Protein AF-A0A916A6Y0-F1 (afdb_monomer_lite)

Foldseek 3Di:
DDDDDDDDDDDDDDDDDDPDPDPPPPLPQQDFDADPAWDKDKFQKAFDPPDDPDDDPVVVVVVRVQSRQKMKIWTHHSVNLVVLSVLLSVCSVVVHFKDWFAWDPIDMDMDGPPPPDDFAWDTKGWMAGNQQKIWIFTDGPPDDRRMTTPDIDGNVVRSPPPDDDDDPPDDDD

Sequence (173 aa):
MRIPDPTTLGASSPPPEATTPAGTAAADVHMPFTLVQPVTVTAGLCLNNTSAPCPPPQDEQGLLAMTQRWTVCLQLDQTVINRLFCLWNALHTLAADEIADWALAVRCAITSADDVPVPSLLCVSATVYANGDVSFAVTLEGVDPALWLVEGIDLNEFECVTGLAPISAGVPA

pLDDT: mean 71.49, std 17.77, range [33.41, 91.75]

Radius of gyration: 27.95 Å; chains: 1; bounding box: 65×61×98 Å

Structure (mmCIF, N/CA/C/O backbone):
data_AF-A0A916A6Y0-F1
#
_entry.id   AF-A0A916A6Y0-F1
#
loop_
_atom_site.group_PDB
_atom_site.id
_atom_site.type_symbol
_atom_site.label_atom_id
_atom_site.label_alt_id
_atom_site.label_comp_id
_atom_site.label_asym_id
_atom_site.label_entity_id
_atom_site.label_seq_id
_atom_site.pdbx_PDB_ins_code
_atom_site.Cartn_x
_atom_site.Cartn_y
_atom_site.Cartn_z
_atom_site.occupancy
_atom_site.B_iso_or_equiv
_atom_site.auth_seq_id
_atom_site.auth_comp_id
_atom_site.auth_asym_id
_atom_site.auth_atom_id
_atom_site.pdbx_PDB_model_num
ATOM 1 N N . MET A 1 1 ? 28.769 -36.971 -78.918 1.00 45.34 1 MET A N 1
ATOM 2 C CA . MET A 1 1 ? 28.630 -36.107 -77.726 1.00 45.34 1 MET A CA 1
ATOM 3 C C . MET A 1 1 ? 29.972 -35.441 -77.485 1.00 45.34 1 MET A C 1
ATOM 5 O O . MET A 1 1 ? 30.955 -36.157 -77.362 1.00 45.34 1 MET A O 1
ATOM 9 N N . ARG A 1 2 ? 30.037 -34.106 -77.555 1.00 48.09 2 ARG A N 1
ATOM 10 C CA . ARG A 1 2 ? 31.266 -33.326 -77.337 1.00 48.09 2 ARG A CA 1
ATOM 11 C C . ARG A 1 2 ? 31.306 -32.866 -75.882 1.00 48.09 2 ARG A C 1
ATOM 13 O O . ARG A 1 2 ? 30.321 -32.309 -75.411 1.00 48.09 2 ARG A O 1
ATOM 20 N N . ILE A 1 3 ? 32.434 -33.092 -75.222 1.00 50.09 3 ILE A N 1
ATOM 21 C CA . ILE A 1 3 ? 32.803 -32.479 -73.943 1.00 50.09 3 ILE A CA 1
ATOM 22 C C . ILE A 1 3 ? 33.560 -31.182 -74.264 1.00 50.09 3 ILE A C 1
ATOM 24 O O . ILE A 1 3 ? 34.427 -31.211 -75.142 1.00 50.09 3 ILE A O 1
ATOM 28 N N . PRO A 1 4 ? 33.253 -30.068 -73.583 1.00 52.44 4 PRO A N 1
ATOM 29 C CA . PRO A 1 4 ? 34.238 -29.025 -73.321 1.00 52.44 4 PRO A CA 1
ATOM 30 C C . PRO A 1 4 ? 34.560 -28.889 -71.823 1.00 52.44 4 PRO A C 1
ATOM 32 O O . PRO A 1 4 ? 33.686 -28.987 -70.964 1.00 52.44 4 PRO A O 1
ATOM 35 N N . ASP A 1 5 ? 35.853 -28.670 -71.598 1.00 47.88 5 ASP A N 1
ATOM 36 C CA . ASP A 1 5 ? 36.632 -28.486 -70.365 1.00 47.88 5 ASP A CA 1
ATOM 37 C C . ASP A 1 5 ? 36.410 -27.092 -69.703 1.00 47.88 5 ASP A C 1
ATOM 39 O O . ASP A 1 5 ? 35.554 -26.337 -70.174 1.00 47.88 5 ASP A O 1
ATOM 43 N N . PRO A 1 6 ? 37.101 -26.716 -68.600 1.00 52.69 6 PRO A N 1
ATOM 44 C CA . PRO A 1 6 ? 36.509 -26.015 -67.472 1.00 52.69 6 PRO A CA 1
ATO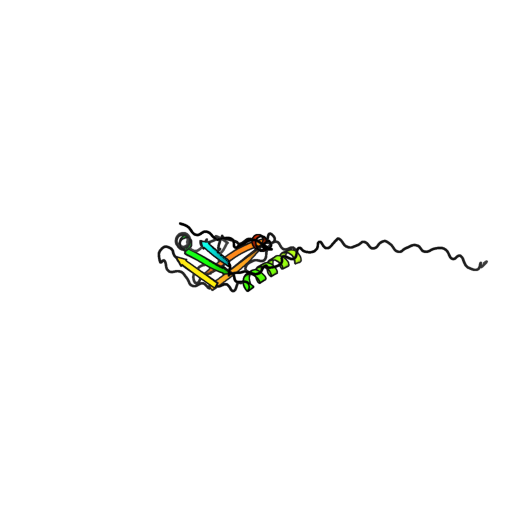M 45 C C . PRO A 1 6 ? 37.025 -24.566 -67.364 1.00 52.69 6 PRO A C 1
ATOM 47 O O . PRO A 1 6 ? 37.881 -24.111 -68.120 1.00 52.69 6 PRO A O 1
ATOM 50 N N . THR A 1 7 ? 36.610 -23.893 -66.292 1.00 47.72 7 THR A N 1
ATOM 51 C CA . THR A 1 7 ? 37.205 -22.660 -65.741 1.00 47.72 7 THR A CA 1
ATOM 52 C C . THR A 1 7 ? 36.680 -21.343 -66.316 1.00 47.72 7 THR A C 1
ATOM 54 O O . THR A 1 7 ? 37.236 -20.760 -67.239 1.00 47.72 7 THR A O 1
ATOM 57 N N . THR A 1 8 ? 35.698 -20.781 -65.614 1.00 51.59 8 THR A N 1
ATOM 58 C CA . THR A 1 8 ? 35.608 -19.330 -65.407 1.00 51.59 8 THR A CA 1
ATOM 59 C C . THR A 1 8 ? 35.292 -19.083 -63.938 1.00 51.59 8 THR A C 1
ATOM 61 O O . THR A 1 8 ? 34.167 -19.277 -63.486 1.00 51.59 8 THR A O 1
ATOM 64 N N . LEU A 1 9 ? 36.332 -18.701 -63.191 1.00 50.94 9 LEU A N 1
ATOM 65 C CA . LEU A 1 9 ? 36.224 -17.978 -61.928 1.00 50.94 9 LEU A CA 1
ATOM 66 C C . LEU A 1 9 ? 35.510 -16.646 -62.190 1.00 50.94 9 LEU A C 1
ATOM 68 O O . LEU A 1 9 ? 35.906 -15.907 -63.090 1.00 50.94 9 LEU A O 1
ATOM 72 N N . GLY A 1 10 ? 34.497 -16.327 -61.389 1.00 43.94 10 GLY A N 1
ATOM 73 C CA . GLY A 1 10 ? 33.776 -15.064 -61.497 1.00 43.94 10 GLY A CA 1
ATOM 74 C C . GLY A 1 10 ? 32.917 -14.769 -60.273 1.00 43.94 10 GLY A C 1
ATOM 75 O O . GLY A 1 10 ? 31.779 -15.205 -60.208 1.00 43.94 10 GLY A O 1
ATOM 76 N N . ALA A 1 11 ? 33.502 -13.996 -59.359 1.00 47.00 11 ALA A N 1
ATOM 77 C CA . ALA A 1 11 ? 32.872 -13.003 -58.487 1.00 47.00 11 ALA A CA 1
ATOM 78 C C . ALA A 1 11 ? 31.784 -13.430 -57.475 1.00 47.00 11 ALA A C 1
ATOM 80 O O . ALA A 1 11 ? 30.644 -13.751 -57.798 1.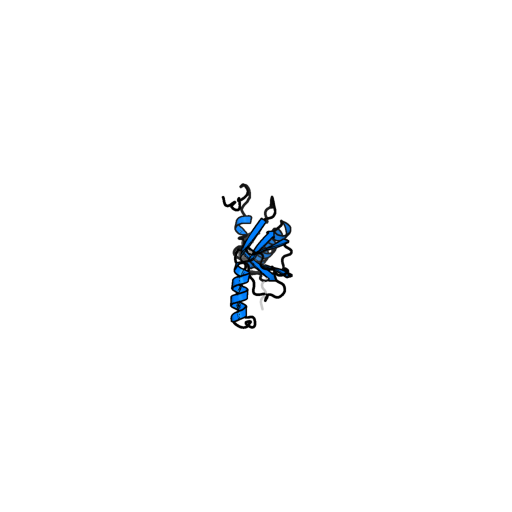00 47.00 11 ALA A O 1
ATOM 81 N N . SER A 1 12 ? 32.171 -13.268 -56.207 1.00 47.88 12 SER A N 1
ATOM 82 C CA . SER A 1 12 ? 31.348 -13.147 -55.008 1.00 47.88 12 SER A CA 1
ATOM 83 C C . SER A 1 12 ? 30.059 -12.351 -55.215 1.00 47.88 12 SER A C 1
ATOM 85 O O . SER A 1 12 ? 30.098 -11.181 -55.589 1.00 47.88 12 SER A O 1
ATOM 87 N N . SER A 1 13 ? 28.931 -12.953 -54.848 1.00 50.38 13 SER A N 1
ATOM 88 C CA . SER A 1 13 ? 27.754 -12.206 -54.402 1.00 50.38 13 SER A CA 1
ATOM 89 C C . SER A 1 13 ? 27.769 -12.179 -52.868 1.00 50.38 13 SER A C 1
ATOM 91 O O . SER A 1 13 ? 27.984 -13.235 -52.266 1.00 50.38 13 SER A O 1
ATOM 93 N N . PRO A 1 14 ? 27.619 -11.010 -52.219 1.00 57.00 14 PRO A N 1
ATOM 94 C CA . PRO A 1 14 ? 27.548 -10.937 -50.765 1.00 57.00 14 PRO A CA 1
ATOM 95 C C . PRO A 1 14 ? 26.274 -11.633 -50.251 1.00 57.00 14 PRO A C 1
ATOM 97 O O . PRO A 1 14 ? 25.266 -11.668 -50.964 1.00 57.00 14 PRO A O 1
ATOM 100 N N . PRO A 1 15 ? 26.302 -12.208 -49.035 1.00 62.69 15 PRO A N 1
ATOM 101 C CA . PRO A 1 15 ? 25.108 -12.765 -48.411 1.00 62.69 15 PRO A CA 1
ATOM 102 C C . PRO A 1 15 ? 24.078 -11.653 -48.136 1.00 62.69 15 PRO A C 1
ATOM 104 O O . PRO A 1 15 ? 24.467 -10.493 -47.976 1.00 62.69 15 PRO A O 1
ATOM 107 N N . PRO A 1 16 ? 22.775 -11.987 -48.086 1.00 54.47 16 PRO A N 1
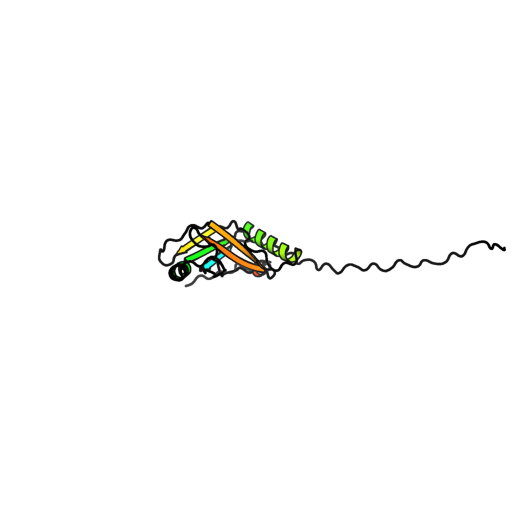ATOM 108 C CA . PRO A 1 16 ? 21.720 -11.015 -47.825 1.00 54.47 16 PRO A CA 1
ATOM 109 C C . PRO A 1 16 ? 21.937 -10.323 -46.476 1.00 54.47 16 PRO A C 1
ATOM 111 O O . PRO A 1 16 ? 22.285 -10.973 -45.487 1.00 54.47 16 PRO A O 1
ATOM 114 N N . GLU A 1 17 ? 21.741 -9.001 -46.473 1.00 49.16 17 GLU A N 1
ATOM 115 C CA . GLU A 1 17 ? 21.777 -8.134 -45.297 1.00 49.16 17 GLU A CA 1
ATOM 116 C C . GLU A 1 17 ? 21.028 -8.772 -44.129 1.00 49.16 17 GLU A C 1
ATOM 118 O O . GLU A 1 17 ? 19.842 -9.102 -44.212 1.00 49.16 17 GLU A O 1
ATOM 123 N N . ALA A 1 18 ? 21.755 -8.936 -43.025 1.00 46.59 18 ALA A N 1
ATOM 124 C CA . ALA A 1 18 ? 21.182 -9.244 -41.737 1.00 46.59 18 ALA A CA 1
ATOM 125 C C . ALA A 1 18 ? 20.113 -8.191 -41.433 1.00 46.59 18 ALA A C 1
ATOM 127 O O . ALA A 1 18 ? 20.412 -7.012 -41.255 1.00 46.59 18 ALA A O 1
ATOM 128 N N . THR A 1 19 ? 18.857 -8.627 -41.387 1.00 49.91 19 THR A N 1
ATOM 129 C CA . THR A 1 19 ? 17.788 -7.866 -40.753 1.00 49.91 19 THR A CA 1
ATOM 130 C C . THR A 1 19 ? 18.174 -7.733 -39.285 1.00 49.91 19 THR A C 1
ATOM 132 O O . THR A 1 19 ? 18.030 -8.677 -38.509 1.00 49.91 19 THR A O 1
ATOM 135 N N . THR A 1 20 ? 18.757 -6.592 -38.925 1.00 50.41 20 THR A N 1
ATOM 136 C CA . THR A 1 20 ? 19.017 -6.229 -37.535 1.00 50.41 20 THR A CA 1
ATOM 137 C C . THR A 1 20 ? 17.684 -6.317 -36.791 1.00 50.41 20 THR A C 1
ATOM 139 O O . THR A 1 20 ? 16.715 -5.695 -37.239 1.00 50.41 20 THR A O 1
ATOM 142 N N . PRO A 1 21 ? 17.580 -7.107 -35.708 1.00 45.31 21 PRO A N 1
ATOM 143 C CA . PRO A 1 21 ? 16.364 -7.139 -34.918 1.00 45.31 21 PRO A CA 1
ATOM 144 C C . PRO A 1 21 ? 16.077 -5.728 -34.409 1.00 45.31 21 PRO A C 1
ATOM 146 O O . PRO A 1 21 ? 17.003 -4.969 -34.109 1.00 45.31 21 PRO A O 1
ATOM 149 N N . ALA A 1 22 ? 14.783 -5.399 -34.380 1.00 44.91 22 ALA A N 1
ATOM 150 C CA . ALA A 1 22 ? 14.229 -4.198 -33.780 1.00 44.91 22 ALA A CA 1
ATOM 151 C C . ALA A 1 22 ? 15.045 -3.813 -32.550 1.00 44.91 22 ALA A C 1
ATOM 153 O O . ALA A 1 22 ? 15.304 -4.668 -31.701 1.00 44.91 22 ALA A O 1
ATOM 154 N N . GLY A 1 23 ? 15.481 -2.552 -32.501 1.00 39.28 23 GLY A N 1
ATOM 155 C CA . GLY A 1 23 ? 16.167 -2.017 -31.342 1.00 39.28 23 GLY A CA 1
ATOM 156 C C . GLY A 1 23 ? 15.376 -2.412 -30.109 1.00 39.28 23 GLY A C 1
ATOM 157 O O . GLY A 1 23 ? 14.234 -1.988 -29.941 1.00 39.28 23 GLY A O 1
ATOM 158 N N . THR A 1 24 ? 15.970 -3.271 -29.287 1.00 42.22 24 THR A N 1
ATOM 159 C CA . THR A 1 24 ? 15.603 -3.390 -27.891 1.00 42.22 24 THR A CA 1
ATOM 160 C C . THR A 1 24 ? 15.779 -1.973 -27.377 1.00 42.22 24 THR A C 1
ATOM 162 O O . THR A 1 24 ? 16.911 -1.523 -27.185 1.00 42.22 24 THR A O 1
ATOM 165 N N . ALA A 1 25 ? 14.680 -1.219 -27.284 1.00 41.53 25 ALA A N 1
ATOM 166 C CA . ALA A 1 25 ? 14.652 -0.054 -26.427 1.00 41.53 25 ALA A CA 1
ATOM 167 C C . ALA A 1 25 ? 15.276 -0.555 -25.129 1.00 41.53 25 ALA A C 1
ATOM 169 O O . ALA A 1 25 ? 14.854 -1.601 -24.623 1.00 41.53 25 ALA A O 1
ATOM 170 N N . ALA A 1 26 ? 16.382 0.059 -24.704 1.00 41.91 26 ALA A N 1
ATOM 171 C CA . ALA A 1 26 ? 16.911 -0.232 -23.388 1.00 41.91 26 ALA A CA 1
ATOM 172 C C . ALA A 1 26 ? 15.701 -0.108 -22.467 1.00 41.91 26 ALA A C 1
ATOM 174 O O . ALA A 1 26 ? 15.073 0.948 -22.462 1.00 41.91 26 ALA A O 1
ATOM 175 N N . ALA A 1 27 ? 15.281 -1.217 -21.849 1.00 52.88 27 ALA A N 1
ATOM 176 C CA . ALA A 1 27 ? 14.224 -1.148 -20.862 1.00 52.88 27 ALA A CA 1
ATOM 177 C C . ALA A 1 27 ? 14.714 -0.090 -19.880 1.00 52.88 27 ALA A C 1
ATOM 179 O O . ALA A 1 27 ? 15.834 -0.233 -19.379 1.00 52.88 27 ALA A O 1
ATOM 180 N N . ASP A 1 28 ? 13.974 1.008 -19.736 1.00 58.56 28 ASP A N 1
ATOM 181 C CA . ASP A 1 28 ? 14.276 2.002 -18.721 1.00 58.56 28 ASP A CA 1
ATOM 182 C C . ASP A 1 28 ? 14.222 1.240 -17.397 1.00 58.56 28 ASP A C 1
ATOM 184 O O . ASP A 1 28 ? 13.166 0.825 -16.926 1.00 58.56 28 ASP A O 1
ATOM 188 N N . VAL A 1 29 ? 15.402 0.876 -16.890 1.00 69.44 29 VAL A N 1
ATOM 189 C CA . VAL A 1 29 ? 15.517 0.143 -15.638 1.00 69.44 29 VAL A CA 1
ATOM 190 C C . VAL A 1 29 ? 15.380 1.195 -14.560 1.00 69.44 29 VAL A C 1
ATOM 192 O O . VAL A 1 29 ? 16.340 1.912 -14.272 1.00 69.44 29 VAL A O 1
ATOM 195 N N . HIS A 1 30 ? 14.196 1.264 -13.966 1.00 75.00 30 HIS A N 1
ATOM 196 C CA . HIS A 1 30 ? 13.914 2.151 -12.853 1.00 75.00 30 HIS A CA 1
ATOM 197 C C . HIS A 1 30 ? 14.830 1.770 -11.687 1.00 75.00 30 HIS A C 1
ATOM 199 O O . HIS A 1 30 ? 14.737 0.669 -11.125 1.00 75.00 30 HIS A O 1
ATOM 205 N N . MET A 1 31 ? 15.775 2.650 -11.352 1.00 71.19 31 MET A N 1
ATOM 206 C CA . MET A 1 31 ? 16.750 2.385 -10.298 1.00 71.19 31 MET A CA 1
ATOM 207 C C . MET A 1 31 ? 16.224 2.889 -8.951 1.00 71.19 31 MET A C 1
ATOM 209 O O . MET A 1 31 ? 15.918 4.074 -8.828 1.00 71.19 31 MET A O 1
ATOM 213 N N . PRO A 1 32 ? 16.161 2.035 -7.911 1.00 65.81 32 PRO A N 1
ATOM 214 C CA . PRO A 1 32 ? 15.742 2.488 -6.596 1.00 65.81 32 PRO A CA 1
ATOM 215 C C . PRO A 1 32 ? 16.784 3.441 -5.999 1.00 65.81 32 PRO A C 1
ATOM 217 O O . PRO A 1 32 ? 17.981 3.145 -5.960 1.00 65.81 32 PRO A O 1
ATOM 220 N N . PHE A 1 33 ? 16.323 4.575 -5.480 1.00 73.62 33 PHE A N 1
ATOM 221 C CA . PHE A 1 33 ? 17.145 5.513 -4.722 1.00 73.62 33 PHE A CA 1
ATOM 222 C C . PHE A 1 33 ? 17.291 5.081 -3.252 1.00 73.62 33 PHE A C 1
ATOM 224 O O . PHE A 1 33 ? 16.543 4.245 -2.738 1.00 73.62 33 PHE A O 1
ATOM 231 N N . THR A 1 34 ? 18.275 5.651 -2.551 1.00 76.94 34 THR A N 1
ATOM 232 C CA . THR A 1 34 ? 18.472 5.388 -1.118 1.00 76.94 34 THR A CA 1
ATOM 233 C C . THR A 1 34 ? 17.651 6.359 -0.275 1.00 76.94 34 THR A C 1
ATOM 235 O O . THR A 1 34 ? 17.856 7.571 -0.322 1.00 76.94 34 THR A O 1
ATOM 238 N N . LEU A 1 35 ? 16.755 5.814 0.539 1.00 73.75 35 LEU A N 1
ATOM 239 C CA . LEU A 1 35 ? 15.998 6.528 1.548 1.00 73.75 35 LEU A CA 1
ATOM 240 C C . LEU A 1 35 ? 16.922 7.026 2.661 1.00 73.75 35 LEU A C 1
ATOM 242 O O . LEU A 1 35 ? 17.663 6.256 3.270 1.00 73.75 35 LEU A O 1
ATOM 246 N N . VAL A 1 36 ? 16.810 8.313 2.989 1.00 78.69 36 VAL A N 1
ATOM 247 C CA . VAL A 1 36 ? 17.433 8.890 4.195 1.00 78.69 36 VAL A CA 1
ATOM 248 C C . VAL A 1 36 ? 16.678 8.448 5.455 1.00 78.69 36 VAL A C 1
ATOM 250 O O . VAL A 1 36 ? 17.268 8.283 6.520 1.00 78.69 36 VAL A O 1
ATOM 253 N N . GLN A 1 37 ? 15.369 8.228 5.324 1.00 76.94 37 GLN A N 1
ATOM 254 C CA . GLN A 1 37 ? 14.472 7.762 6.377 1.00 76.94 37 GLN A CA 1
ATOM 255 C C . GLN A 1 37 ? 13.305 6.973 5.760 1.00 76.94 37 GLN A C 1
ATOM 257 O O . GLN A 1 37 ? 12.984 7.211 4.594 1.00 76.94 37 GLN A O 1
ATOM 262 N N . PRO A 1 38 ? 12.655 6.060 6.507 1.00 82.31 38 PRO A N 1
ATOM 263 C CA . PRO A 1 38 ? 11.472 5.356 6.018 1.00 82.31 38 PRO A CA 1
ATOM 264 C C . PRO A 1 38 ? 10.370 6.328 5.581 1.00 82.31 38 PRO A C 1
ATOM 266 O O . PRO A 1 38 ? 10.118 7.330 6.255 1.00 82.31 38 PRO A O 1
ATOM 269 N N . VAL A 1 39 ? 9.696 6.008 4.479 1.00 83.94 39 VAL A N 1
ATOM 270 C CA . VAL A 1 39 ? 8.556 6.782 3.974 1.00 83.94 39 VAL A CA 1
ATOM 271 C C . VAL A 1 39 ? 7.320 6.391 4.773 1.00 83.94 39 VAL A C 1
ATOM 273 O O . VAL A 1 39 ? 7.085 5.208 5.006 1.00 83.94 39 VAL A O 1
ATOM 276 N N . THR A 1 40 ? 6.543 7.375 5.220 1.00 85.38 40 THR A N 1
ATOM 277 C CA . THR A 1 40 ? 5.277 7.125 5.920 1.00 85.38 40 THR A CA 1
ATOM 278 C C . THR A 1 40 ? 4.127 7.534 5.016 1.00 85.38 40 THR A C 1
ATOM 280 O O . THR A 1 40 ? 4.037 8.698 4.642 1.00 85.38 40 THR A O 1
ATOM 283 N N . VAL A 1 41 ? 3.261 6.581 4.686 1.00 83.62 41 VAL A N 1
ATOM 284 C CA . VAL A 1 41 ? 2.023 6.791 3.928 1.00 83.62 41 VAL A CA 1
ATOM 285 C C . VAL A 1 41 ? 0.876 6.759 4.926 1.00 83.62 41 VAL A C 1
ATOM 287 O O . VAL A 1 41 ? 0.745 5.787 5.668 1.00 83.62 41 VAL A O 1
ATOM 290 N N . THR A 1 42 ? 0.087 7.829 4.995 1.00 84.75 42 THR A N 1
ATOM 291 C CA . THR A 1 42 ? -1.005 7.959 5.967 1.00 84.75 42 THR A CA 1
ATOM 292 C C . THR A 1 42 ? -2.298 8.212 5.228 1.00 84.75 42 THR A C 1
ATOM 294 O O . THR A 1 42 ? -2.457 9.306 4.714 1.00 84.75 42 THR A O 1
ATOM 297 N N . ALA A 1 43 ? -3.224 7.256 5.232 1.00 82.38 43 ALA A N 1
ATOM 298 C CA . ALA A 1 43 ? -4.484 7.408 4.513 1.00 82.38 43 ALA A CA 1
ATOM 299 C C . ALA A 1 43 ? -5.690 6.894 5.296 1.00 82.38 43 ALA A C 1
ATOM 301 O O . ALA A 1 43 ? -5.573 6.060 6.197 1.00 82.38 43 ALA A O 1
ATOM 302 N N . GLY A 1 44 ? -6.869 7.377 4.910 1.00 81.31 44 GLY A N 1
ATOM 303 C CA . GLY A 1 44 ? -8.142 6.850 5.396 1.00 81.31 44 GLY A CA 1
ATOM 304 C C . GLY A 1 44 ? -8.478 5.487 4.786 1.00 81.31 44 GLY A C 1
ATOM 305 O O . GLY A 1 44 ? -8.095 5.185 3.653 1.00 81.31 44 GLY A O 1
ATOM 306 N N . LEU A 1 45 ? -9.229 4.673 5.532 1.00 78.50 45 LEU A N 1
ATOM 307 C CA . LEU A 1 45 ? -9.726 3.387 5.046 1.00 78.50 45 LEU A CA 1
ATOM 308 C C . LEU A 1 45 ? -11.035 3.527 4.277 1.00 78.50 45 LEU A C 1
ATOM 310 O O . LEU A 1 45 ? -12.016 4.079 4.779 1.00 78.50 45 LEU A O 1
ATOM 314 N N . CYS A 1 46 ? -11.065 2.956 3.074 1.00 70.12 46 CYS A N 1
ATOM 315 C CA . CYS A 1 46 ? -12.256 2.900 2.241 1.00 70.12 46 CYS A CA 1
ATOM 316 C C . CYS A 1 46 ? -12.645 1.441 1.981 1.00 70.12 46 CYS A C 1
ATOM 318 O O . CYS A 1 46 ? -11.823 0.629 1.558 1.00 70.12 46 CYS A O 1
ATOM 320 N N . LEU A 1 47 ? -13.914 1.109 2.216 1.00 69.38 47 LEU A N 1
ATOM 321 C CA . LEU A 1 47 ? -14.487 -0.154 1.749 1.00 69.38 47 LEU A CA 1
ATOM 322 C C . LEU A 1 47 ? -14.764 -0.025 0.256 1.00 69.38 47 LEU A C 1
ATOM 324 O O . LEU A 1 47 ? -15.485 0.887 -0.157 1.00 69.38 47 LEU A O 1
ATOM 328 N N . ASN A 1 48 ? -14.204 -0.926 -0.544 1.00 61.84 48 ASN A N 1
ATOM 329 C CA . ASN A 1 48 ? -14.564 -1.053 -1.944 1.00 61.84 48 ASN A CA 1
ATOM 330 C C . ASN A 1 48 ? -15.651 -2.128 -2.092 1.00 61.84 48 ASN A C 1
ATOM 332 O O . ASN A 1 48 ? -15.564 -3.197 -1.500 1.00 61.84 48 ASN A O 1
ATOM 336 N N . ASN A 1 49 ? -16.684 -1.868 -2.892 1.00 53.31 49 ASN A N 1
ATOM 337 C CA . ASN A 1 49 ? -17.800 -2.802 -3.103 1.00 53.31 49 ASN A CA 1
ATOM 338 C C . ASN A 1 49 ? -17.475 -3.849 -4.186 1.00 53.31 49 ASN A C 1
ATOM 340 O O . ASN A 1 49 ? -18.262 -4.090 -5.104 1.00 53.31 49 ASN A O 1
ATOM 344 N N . THR A 1 50 ? -16.302 -4.474 -4.126 1.00 46.03 50 THR A N 1
ATOM 345 C CA . THR A 1 50 ? -15.886 -5.477 -5.113 1.00 46.03 50 THR A CA 1
ATOM 346 C C . THR A 1 50 ? -16.351 -6.885 -4.724 1.00 46.03 50 THR A C 1
ATOM 348 O O . THR A 1 50 ? -15.621 -7.699 -4.177 1.00 46.03 50 THR A O 1
ATOM 351 N N . SER A 1 51 ? -17.600 -7.189 -5.096 1.00 43.00 51 SER A N 1
ATOM 352 C CA . SER A 1 51 ? -18.117 -8.529 -5.453 1.00 43.00 51 SER A CA 1
ATOM 353 C C . SER A 1 51 ? -17.971 -9.706 -4.464 1.00 43.00 51 SER A C 1
ATOM 355 O O . SER A 1 51 ? -18.058 -10.860 -4.887 1.00 43.00 51 SER A O 1
ATOM 357 N N . ALA A 1 52 ? -17.807 -9.467 -3.166 1.00 49.44 52 ALA A N 1
ATOM 358 C CA . ALA A 1 52 ? -18.008 -10.487 -2.130 1.00 49.44 52 ALA A CA 1
ATOM 359 C C . ALA A 1 52 ? -19.497 -10.544 -1.709 1.00 49.44 52 ALA A C 1
ATOM 361 O O . ALA A 1 52 ? -20.236 -9.593 -1.984 1.00 49.44 52 ALA A O 1
ATOM 362 N N . PRO A 1 53 ? -19.999 -11.649 -1.112 1.00 45.38 53 PRO A N 1
ATOM 363 C CA . PRO A 1 53 ? -21.388 -11.745 -0.666 1.00 45.38 53 PRO A CA 1
ATOM 364 C C . PRO A 1 53 ? -21.693 -10.656 0.369 1.00 45.38 53 PRO A C 1
ATOM 366 O O . PRO A 1 53 ? -21.369 -10.784 1.544 1.00 45.38 53 PRO A O 1
ATOM 369 N N . CYS A 1 54 ? -22.322 -9.597 -0.138 1.00 44.03 54 CYS A N 1
ATOM 370 C CA . CYS A 1 54 ? -22.843 -8.422 0.546 1.00 44.03 54 CYS A CA 1
ATOM 371 C C . CYS A 1 54 ? -23.374 -8.791 1.946 1.00 44.03 54 CYS A C 1
ATOM 373 O O . CYS A 1 54 ? -24.364 -9.536 2.036 1.00 44.03 54 CYS A O 1
ATOM 375 N N . PRO A 1 55 ? -22.740 -8.325 3.042 1.00 54.31 55 PRO A N 1
ATOM 376 C CA . PRO A 1 55 ? -23.392 -8.343 4.341 1.00 54.31 55 PRO A CA 1
ATOM 377 C C . PRO A 1 55 ? -24.722 -7.578 4.239 1.00 54.31 55 PRO A C 1
ATOM 379 O O . PRO A 1 55 ? -24.903 -6.762 3.332 1.00 54.31 55 PRO A O 1
ATOM 382 N N . PRO A 1 56 ? -25.709 -7.848 5.110 1.00 57.25 56 PRO A N 1
ATOM 383 C CA . PRO A 1 56 ? -26.989 -7.158 5.029 1.00 57.25 56 PRO A CA 1
ATOM 384 C C . PRO A 1 56 ? -26.751 -5.636 5.004 1.00 57.25 56 PRO A C 1
ATOM 386 O O . PRO A 1 56 ? -25.891 -5.142 5.729 1.00 57.25 56 PRO A O 1
ATOM 389 N N . PRO A 1 57 ? -27.507 -4.866 4.207 1.00 55.72 57 PRO A N 1
ATOM 390 C CA . PRO A 1 57 ? -27.191 -3.468 3.878 1.00 55.72 57 PRO A CA 1
ATOM 391 C C . PRO A 1 57 ? -27.089 -2.520 5.090 1.00 55.72 57 PRO A C 1
ATOM 393 O O . PRO A 1 57 ? -26.571 -1.411 4.974 1.00 55.72 57 PRO A O 1
ATOM 396 N N . GLN A 1 58 ? -27.584 -2.939 6.258 1.00 56.25 58 GLN A N 1
ATOM 397 C CA . GLN A 1 58 ? -27.431 -2.219 7.525 1.00 56.25 58 GLN A CA 1
ATOM 398 C C . GLN A 1 58 ? -26.015 -2.345 8.117 1.00 56.25 58 GLN A C 1
ATOM 400 O O . GLN A 1 58 ? -25.524 -1.388 8.713 1.00 56.25 58 GLN A O 1
ATOM 405 N N . ASP A 1 59 ? -25.345 -3.477 7.903 1.00 68.00 59 ASP A N 1
ATOM 406 C CA . ASP A 1 59 ? -23.994 -3.740 8.401 1.00 68.00 59 ASP A CA 1
ATOM 407 C C . ASP A 1 59 ? -22.935 -3.064 7.519 1.00 68.00 59 ASP A C 1
ATOM 409 O O . ASP A 1 59 ? -21.947 -2.556 8.041 1.00 68.00 59 ASP A O 1
ATOM 413 N N . GLU A 1 60 ? -23.167 -2.949 6.205 1.00 66.06 60 GLU A N 1
ATOM 414 C CA . GLU A 1 60 ? -22.269 -2.226 5.288 1.00 66.06 60 GLU A CA 1
ATOM 415 C C . GLU A 1 60 ? -22.184 -0.732 5.608 1.00 66.06 60 GLU A C 1
ATOM 417 O O . GLU A 1 60 ? -21.093 -0.175 5.677 1.00 66.06 60 GLU A O 1
ATOM 422 N N . GLN A 1 61 ? -23.321 -0.067 5.843 1.00 69.62 61 GLN A N 1
ATOM 423 C CA . GLN A 1 61 ? -23.326 1.358 6.194 1.00 69.62 61 GLN A CA 1
ATOM 424 C C . GLN A 1 61 ? -22.685 1.614 7.560 1.00 69.62 61 GLN A C 1
ATOM 426 O O . GLN A 1 61 ? -21.986 2.614 7.730 1.00 69.62 61 GLN A O 1
ATOM 431 N N . GLY A 1 62 ? -22.904 0.713 8.523 1.00 72.50 62 GLY A N 1
ATOM 432 C CA . GLY A 1 62 ? -22.252 0.768 9.829 1.00 72.50 62 GLY A CA 1
ATOM 433 C C . GLY A 1 62 ? -20.741 0.589 9.714 1.00 72.50 62 GLY A C 1
ATOM 434 O O . GLY A 1 62 ? -19.986 1.401 10.246 1.00 72.50 62 GLY A O 1
ATOM 435 N N . LEU A 1 63 ? -20.297 -0.419 8.963 1.00 71.88 63 LEU A N 1
ATOM 436 C CA . LEU A 1 63 ? -18.884 -0.685 8.712 1.00 71.88 63 LEU A CA 1
ATOM 437 C C . LEU A 1 63 ? -18.223 0.479 7.969 1.00 71.88 63 LEU A C 1
ATOM 439 O O . LEU A 1 63 ? -17.169 0.933 8.394 1.00 71.88 63 LEU A O 1
ATOM 443 N N . LEU A 1 64 ? -18.874 1.034 6.946 1.00 74.12 64 LEU A N 1
ATOM 444 C CA . LEU A 1 64 ? -18.383 2.187 6.190 1.00 74.12 64 LEU A CA 1
ATOM 445 C C . LEU A 1 64 ? -18.259 3.440 7.064 1.00 74.12 64 LEU A C 1
ATOM 447 O O . LEU A 1 64 ? -17.250 4.141 7.010 1.00 74.12 64 LEU A O 1
ATOM 451 N N . ALA A 1 65 ? -19.250 3.706 7.916 1.00 74.12 65 ALA A N 1
ATOM 452 C CA . ALA A 1 65 ? -19.199 4.819 8.859 1.00 74.12 65 ALA A CA 1
ATOM 453 C C . ALA A 1 65 ? -18.126 4.637 9.949 1.00 74.12 65 ALA A C 1
ATOM 455 O O . ALA A 1 65 ? -17.648 5.633 10.497 1.00 74.12 65 ALA A O 1
ATOM 456 N N . MET A 1 66 ? -17.758 3.394 10.281 1.00 74.62 66 MET A N 1
ATOM 457 C CA . MET A 1 66 ? -16.651 3.092 11.194 1.00 74.62 66 MET A CA 1
ATOM 458 C C . MET A 1 66 ? -15.294 3.221 10.500 1.00 74.62 66 MET A C 1
ATOM 460 O O . MET A 1 66 ? -14.412 3.888 11.031 1.00 74.62 66 MET A O 1
ATOM 464 N N . THR A 1 67 ? -15.124 2.650 9.305 1.00 76.81 67 THR A N 1
ATOM 465 C CA . THR A 1 67 ? -13.840 2.653 8.584 1.00 76.81 67 THR A CA 1
ATOM 466 C C . THR A 1 67 ? -13.426 4.056 8.157 1.00 76.81 67 THR A C 1
ATOM 468 O O . THR A 1 67 ? -12.243 4.369 8.185 1.00 76.81 67 THR A O 1
ATOM 471 N N . GLN A 1 68 ? -14.386 4.942 7.868 1.00 78.00 68 GLN A N 1
ATOM 472 C CA . GLN A 1 68 ? -14.124 6.365 7.605 1.00 78.00 68 GLN A CA 1
ATOM 473 C C . GLN A 1 68 ? -13.489 7.115 8.787 1.00 78.00 68 GLN A C 1
ATOM 475 O O . GLN A 1 68 ? -12.967 8.212 8.606 1.00 78.00 68 GLN A O 1
ATOM 480 N N . ARG A 1 69 ? -13.547 6.555 9.998 1.00 81.00 69 ARG A N 1
ATOM 481 C CA . ARG A 1 69 ? -12.950 7.138 11.210 1.00 81.00 69 ARG A CA 1
ATOM 482 C C . ARG A 1 69 ? -11.579 6.555 11.524 1.00 81.00 69 ARG A C 1
ATOM 484 O O . ARG A 1 69 ? -10.946 6.985 12.491 1.00 81.00 69 ARG A O 1
ATOM 491 N N . TRP A 1 70 ? -11.155 5.553 10.758 1.00 86.12 70 TRP A N 1
ATOM 492 C CA . TRP A 1 70 ? -9.873 4.896 10.919 1.00 86.12 70 TRP A CA 1
ATOM 493 C C . TRP A 1 70 ? -8.867 5.448 9.919 1.00 86.12 70 TRP A C 1
ATOM 495 O O . TRP A 1 70 ? -9.148 5.595 8.728 1.00 86.12 70 TRP A O 1
ATOM 505 N N . THR A 1 71 ? -7.667 5.692 10.423 1.00 86.19 71 THR A N 1
ATOM 506 C CA . THR A 1 71 ? -6.519 6.125 9.639 1.00 86.19 71 THR A CA 1
ATOM 507 C C . THR A 1 71 ? -5.454 5.050 9.723 1.00 86.19 71 THR A C 1
ATOM 509 O O . THR A 1 71 ? -5.167 4.524 10.798 1.00 86.19 71 THR A O 1
ATOM 512 N N . VAL A 1 72 ? -4.854 4.718 8.588 1.00 86.94 72 VAL A N 1
ATOM 513 C CA . VAL A 1 72 ? -3.767 3.749 8.494 1.00 86.94 72 VAL A CA 1
ATOM 514 C C . VAL A 1 72 ? -2.483 4.476 8.161 1.00 86.94 72 VAL A C 1
ATOM 516 O O . VAL A 1 72 ? -2.430 5.252 7.213 1.00 86.94 72 VAL A O 1
ATOM 519 N N . CYS A 1 73 ? -1.438 4.168 8.918 1.00 88.94 73 CYS A N 1
ATOM 520 C CA . CYS A 1 73 ? -0.082 4.629 8.686 1.00 88.94 73 CYS A CA 1
ATOM 521 C C . CYS A 1 73 ? 0.789 3.434 8.287 1.00 88.94 73 CYS A C 1
ATOM 523 O O . CYS A 1 73 ? 1.093 2.578 9.123 1.00 88.94 73 CYS A O 1
ATOM 525 N N . LEU A 1 74 ? 1.209 3.385 7.025 1.00 89.19 74 LEU A N 1
ATOM 526 C CA . LEU A 1 74 ? 2.170 2.417 6.502 1.00 89.19 74 LEU A CA 1
ATOM 527 C C . LEU A 1 74 ? 3.566 3.035 6.514 1.00 89.19 74 LEU A C 1
ATOM 529 O O . LEU A 1 74 ? 3.783 4.110 5.963 1.00 89.19 74 LEU A O 1
ATOM 533 N N . GLN A 1 75 ? 4.529 2.344 7.112 1.00 89.56 75 GLN A N 1
ATOM 534 C CA . GLN A 1 75 ? 5.930 2.742 7.083 1.00 89.56 75 GLN A CA 1
ATOM 535 C C . GLN A 1 75 ? 6.691 1.835 6.111 1.00 89.56 75 GLN A C 1
ATOM 537 O O . GLN A 1 75 ? 6.884 0.641 6.364 1.00 89.56 75 GLN A O 1
ATOM 542 N N . LEU A 1 76 ? 7.119 2.425 4.998 1.00 88.94 76 LEU A N 1
ATOM 543 C CA . LEU A 1 76 ? 7.869 1.781 3.929 1.00 88.94 76 LEU A CA 1
ATOM 544 C C . LEU A 1 76 ? 9.362 2.006 4.166 1.00 88.94 76 LEU A C 1
ATOM 546 O O . LEU A 1 76 ? 9.854 3.137 4.159 1.00 88.94 76 LEU A O 1
ATOM 550 N N . ASP A 1 77 ? 10.091 0.921 4.403 1.00 89.50 77 ASP A N 1
ATOM 551 C CA . ASP A 1 77 ? 11.545 0.959 4.503 1.00 89.50 77 ASP A CA 1
ATOM 552 C C . ASP A 1 77 ? 12.214 0.754 3.133 1.00 89.50 77 ASP A C 1
ATOM 554 O O . ASP A 1 77 ? 11.561 0.497 2.118 1.00 89.50 77 ASP A O 1
ATOM 558 N N . GLN A 1 78 ? 13.546 0.846 3.107 1.00 87.75 78 GLN A N 1
ATOM 559 C CA . GLN A 1 78 ? 14.327 0.665 1.882 1.00 87.75 78 GLN A CA 1
ATOM 560 C C . GLN A 1 78 ? 14.066 -0.690 1.216 1.00 87.75 78 GLN A C 1
ATOM 562 O O . GLN A 1 78 ? 14.060 -0.791 -0.008 1.00 87.75 78 GLN A O 1
ATOM 567 N N . THR A 1 79 ? 13.868 -1.744 2.010 1.00 89.69 79 THR A N 1
ATOM 568 C CA . THR A 1 79 ? 13.659 -3.097 1.486 1.00 89.69 79 THR A CA 1
ATOM 569 C C . THR A 1 79 ? 12.337 -3.170 0.742 1.00 89.69 79 THR A C 1
ATOM 571 O O . THR A 1 79 ? 12.267 -3.776 -0.326 1.00 89.69 79 THR A O 1
ATOM 574 N N . VAL A 1 80 ? 11.297 -2.544 1.289 1.00 90.31 80 VAL A N 1
ATOM 575 C CA . VAL A 1 80 ? 9.975 -2.489 0.669 1.00 90.31 80 VAL A CA 1
ATOM 576 C C . VAL A 1 80 ? 10.015 -1.655 -0.606 1.00 90.31 80 VAL A C 1
ATOM 578 O O . VAL A 1 80 ? 9.582 -2.149 -1.642 1.00 90.31 80 VAL A O 1
ATOM 581 N N . ILE A 1 81 ? 10.608 -0.458 -0.572 1.00 88.94 81 ILE A N 1
ATOM 582 C CA . ILE A 1 81 ? 10.737 0.385 -1.771 1.00 88.94 81 ILE A CA 1
ATOM 583 C C . ILE A 1 81 ? 11.514 -0.343 -2.874 1.00 88.94 81 ILE A C 1
ATOM 585 O O . ILE A 1 81 ? 11.028 -0.436 -3.997 1.00 88.94 81 ILE A O 1
ATOM 589 N N . ASN A 1 82 ? 12.655 -0.965 -2.559 1.00 88.81 82 ASN A N 1
ATOM 590 C CA . ASN A 1 82 ? 13.414 -1.751 -3.538 1.00 88.81 82 ASN A CA 1
ATOM 591 C C . ASN A 1 82 ? 12.568 -2.862 -4.171 1.00 88.81 82 ASN A C 1
ATOM 593 O O . ASN A 1 82 ? 12.678 -3.114 -5.368 1.00 88.81 82 ASN A O 1
ATOM 597 N N . ARG A 1 83 ? 11.713 -3.526 -3.384 1.00 90.12 83 ARG A N 1
ATOM 598 C CA . ARG A 1 83 ? 10.808 -4.557 -3.903 1.00 90.12 83 ARG A CA 1
ATOM 599 C C . ARG A 1 83 ? 9.755 -3.976 -4.841 1.00 90.12 83 ARG A C 1
ATOM 601 O O . ARG A 1 83 ? 9.507 -4.592 -5.869 1.00 90.12 83 ARG A O 1
ATOM 608 N N . LEU A 1 84 ? 9.175 -2.819 -4.523 1.00 90.94 84 LEU A N 1
ATOM 609 C CA . LEU A 1 84 ? 8.217 -2.145 -5.406 1.00 90.94 84 LEU A CA 1
ATOM 610 C C . LEU A 1 84 ? 8.866 -1.773 -6.747 1.00 90.94 84 LEU A C 1
ATOM 612 O O . LEU A 1 84 ? 8.307 -2.085 -7.792 1.00 90.94 84 LEU A O 1
ATOM 616 N N . PHE A 1 85 ? 10.094 -1.246 -6.731 1.00 89.81 85 PHE A N 1
ATOM 617 C CA . PHE A 1 85 ? 10.874 -1.007 -7.952 1.00 89.81 85 PHE A CA 1
ATOM 61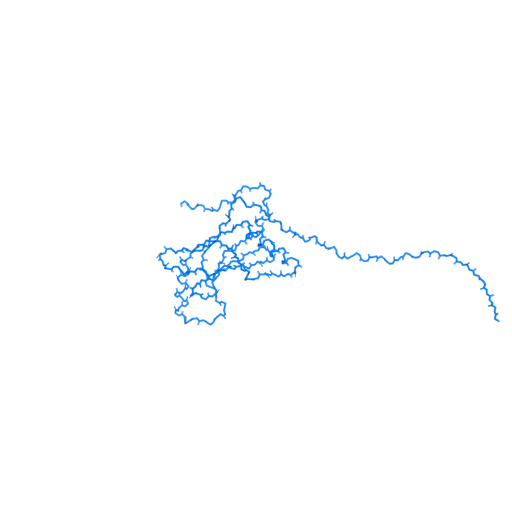8 C C . PHE A 1 85 ? 11.169 -2.297 -8.731 1.00 89.81 85 PHE A C 1
ATOM 620 O O . PHE A 1 85 ? 11.086 -2.314 -9.956 1.00 89.81 85 PHE A O 1
ATOM 627 N N . CYS A 1 86 ? 11.485 -3.406 -8.053 1.00 90.12 86 CYS A N 1
ATOM 628 C CA . CYS A 1 86 ? 11.646 -4.701 -8.720 1.00 90.12 86 CYS A CA 1
ATOM 629 C C . CYS A 1 86 ? 10.352 -5.163 -9.410 1.00 90.12 86 CYS A C 1
ATOM 631 O O . CYS A 1 86 ? 10.421 -5.676 -10.525 1.00 90.12 86 CYS A O 1
ATOM 633 N N . LEU A 1 87 ? 9.193 -4.996 -8.763 1.00 91.31 87 LEU A N 1
ATOM 634 C CA . LEU A 1 87 ? 7.890 -5.344 -9.341 1.00 91.31 87 LEU A CA 1
ATOM 635 C C . LEU A 1 87 ? 7.558 -4.451 -10.538 1.00 91.31 87 LEU A C 1
ATOM 637 O O . LEU A 1 87 ? 7.145 -4.953 -11.578 1.00 91.31 87 LEU A O 1
ATOM 641 N N . TRP A 1 88 ? 7.816 -3.151 -10.430 1.00 91.00 88 TRP A N 1
ATOM 642 C CA . TRP A 1 88 ? 7.587 -2.211 -11.520 1.00 91.00 88 TRP A CA 1
ATOM 643 C C . TRP A 1 88 ? 8.485 -2.494 -12.734 1.00 91.00 88 TRP A C 1
ATOM 645 O O . TRP A 1 88 ? 8.004 -2.600 -13.858 1.00 91.00 88 TRP A O 1
ATOM 655 N N . ASN A 1 89 ? 9.773 -2.772 -12.521 1.00 88.31 89 ASN A N 1
ATOM 656 C CA . ASN A 1 89 ? 10.669 -3.228 -13.590 1.00 88.31 89 ASN A CA 1
ATOM 657 C C . ASN A 1 89 ? 10.219 -4.564 -14.215 1.00 88.31 89 ASN A C 1
ATOM 659 O O . ASN A 1 89 ? 10.408 -4.802 -15.414 1.00 88.31 89 ASN A O 1
ATOM 663 N N . ALA A 1 90 ? 9.620 -5.454 -13.416 1.00 88.31 90 ALA A N 1
ATOM 664 C CA . ALA A 1 90 ? 9.061 -6.702 -13.921 1.00 88.31 90 ALA A CA 1
ATOM 665 C C . ALA A 1 90 ? 7.854 -6.458 -14.840 1.00 88.31 90 ALA A C 1
ATOM 667 O O . ALA A 1 90 ? 7.744 -7.153 -15.849 1.00 88.31 90 ALA A O 1
ATOM 668 N N . LEU A 1 91 ? 7.009 -5.455 -14.564 1.00 89.75 91 LEU A N 1
ATOM 669 C CA . LEU A 1 91 ? 5.898 -5.067 -15.448 1.00 89.75 91 LEU A CA 1
ATOM 670 C C . LEU A 1 91 ? 6.381 -4.701 -16.847 1.00 89.75 91 LEU A C 1
ATOM 672 O O . LEU A 1 91 ? 5.874 -5.245 -17.827 1.00 89.75 91 LEU A O 1
ATOM 676 N N . HIS A 1 92 ? 7.418 -3.866 -16.940 1.00 83.81 92 HIS A N 1
ATOM 677 C CA . HIS A 1 92 ? 8.007 -3.467 -18.224 1.00 83.81 92 HIS A CA 1
ATOM 678 C C . HIS A 1 92 ? 8.626 -4.640 -18.977 1.00 83.81 92 HIS A C 1
ATOM 680 O O . HIS A 1 92 ? 8.510 -4.737 -20.196 1.00 83.81 92 HIS A O 1
ATOM 686 N N . THR A 1 93 ? 9.245 -5.572 -18.252 1.00 85.62 93 THR A N 1
ATOM 687 C CA . THR A 1 93 ? 9.827 -6.782 -18.851 1.00 85.62 93 THR A CA 1
ATOM 688 C C . THR A 1 93 ? 8.749 -7.730 -19.381 1.00 85.62 93 THR A C 1
ATOM 690 O O . THR A 1 93 ? 8.937 -8.375 -20.412 1.00 85.62 93 THR A O 1
ATOM 693 N N . LEU A 1 94 ? 7.626 -7.836 -18.668 1.00 85.81 94 LEU A N 1
ATOM 694 C CA . LEU A 1 94 ? 6.520 -8.733 -18.999 1.00 85.81 94 LEU A CA 1
ATOM 695 C C . LEU A 1 94 ? 5.478 -8.095 -19.928 1.00 85.81 94 LEU A C 1
ATOM 697 O O . LEU A 1 94 ? 4.593 -8.811 -20.393 1.00 85.81 94 LEU A O 1
ATOM 701 N N . ALA A 1 95 ? 5.585 -6.790 -20.204 1.00 85.06 95 ALA A N 1
ATOM 702 C CA . ALA A 1 95 ? 4.570 -5.995 -20.896 1.00 85.06 95 ALA A CA 1
ATOM 703 C C . ALA A 1 95 ? 3.166 -6.167 -20.276 1.00 85.06 95 ALA A C 1
ATOM 705 O O . ALA A 1 95 ? 2.180 -6.353 -20.988 1.00 85.06 95 ALA A O 1
ATOM 706 N N . ALA A 1 96 ? 3.102 -6.159 -18.942 1.00 87.31 96 ALA A N 1
ATOM 707 C CA . ALA A 1 96 ? 1.865 -6.262 -18.172 1.00 87.31 96 ALA A CA 1
ATOM 708 C C . ALA A 1 96 ? 1.424 -4.887 -17.652 1.00 87.31 96 ALA A C 1
ATOM 710 O O . ALA A 1 96 ? 2.266 -4.035 -17.371 1.00 87.31 96 ALA A O 1
ATOM 711 N N . ASP A 1 97 ? 0.112 -4.699 -17.491 1.00 88.69 97 ASP A N 1
ATOM 712 C CA . ASP A 1 97 ? -0.465 -3.437 -17.013 1.00 88.69 97 ASP A CA 1
ATOM 713 C C . ASP A 1 97 ? -0.363 -3.283 -15.484 1.00 88.69 97 ASP A C 1
ATOM 715 O O . ASP A 1 97 ? -0.186 -2.171 -14.985 1.00 88.69 97 ASP A O 1
ATOM 719 N N . GLU A 1 98 ? -0.443 -4.390 -14.736 1.00 91.56 98 GLU A N 1
ATOM 720 C CA . GLU A 1 98 ? -0.388 -4.396 -13.269 1.00 91.56 98 GLU A CA 1
ATOM 721 C C . GLU A 1 98 ? 0.088 -5.737 -12.679 1.00 91.56 98 GLU A C 1
ATOM 723 O O . GLU A 1 98 ? -0.033 -6.801 -13.293 1.00 91.56 98 GLU A O 1
ATOM 728 N N . ILE A 1 99 ? 0.640 -5.679 -11.463 1.00 89.62 99 ILE A N 1
ATOM 729 C CA . ILE A 1 99 ? 0.864 -6.825 -10.574 1.00 89.62 99 ILE A CA 1
ATOM 730 C C . ILE A 1 99 ? 0.088 -6.528 -9.298 1.00 89.62 99 ILE A C 1
ATOM 732 O O . ILE A 1 99 ? 0.484 -5.655 -8.523 1.00 89.62 99 ILE A O 1
ATOM 736 N N . ALA A 1 100 ? -1.012 -7.250 -9.101 1.00 88.62 100 ALA A N 1
ATOM 737 C CA . ALA A 1 100 ? -1.941 -7.041 -7.998 1.00 88.62 100 ALA A CA 1
ATOM 738 C C . ALA A 1 100 ? -1.674 -7.946 -6.788 1.00 88.62 100 ALA A C 1
ATOM 740 O O . ALA A 1 100 ? -1.025 -8.991 -6.895 1.00 88.62 100 ALA A O 1
ATOM 741 N N . ASP A 1 101 ? -2.218 -7.528 -5.642 1.00 83.56 101 ASP A N 1
ATOM 742 C CA . ASP A 1 101 ? -2.314 -8.294 -4.392 1.00 83.56 101 ASP A CA 1
ATOM 743 C C . ASP A 1 101 ? -0.979 -8.857 -3.880 1.00 83.56 101 ASP A C 1
ATOM 745 O O . ASP A 1 101 ? -0.910 -9.896 -3.212 1.00 83.56 101 ASP A O 1
ATOM 749 N N . TRP A 1 102 ? 0.121 -8.158 -4.162 1.00 87.12 102 TRP A N 1
ATOM 750 C CA . TRP A 1 102 ? 1.434 -8.607 -3.738 1.00 87.12 102 TRP A CA 1
ATOM 751 C C . TRP A 1 102 ? 1.627 -8.358 -2.246 1.00 87.12 102 TRP A C 1
ATOM 753 O O . TRP A 1 102 ? 1.603 -7.219 -1.781 1.00 87.12 102 TRP A O 1
ATOM 763 N N . ALA A 1 103 ? 1.851 -9.425 -1.480 1.00 87.88 103 ALA A N 1
ATOM 764 C CA . ALA A 1 103 ? 2.017 -9.325 -0.036 1.00 87.88 103 ALA A CA 1
ATOM 765 C C . ALA A 1 103 ? 3.246 -8.477 0.339 1.00 87.88 103 ALA A C 1
ATOM 767 O O . ALA A 1 103 ? 4.383 -8.766 -0.058 1.00 87.88 103 ALA A O 1
ATOM 768 N N . LEU A 1 104 ? 3.022 -7.457 1.169 1.00 85.69 104 LEU A N 1
ATOM 769 C CA . LEU A 1 104 ? 4.054 -6.563 1.673 1.00 85.69 104 LEU A CA 1
ATOM 770 C C . LEU A 1 104 ? 4.317 -6.802 3.158 1.00 85.69 104 LEU A C 1
ATOM 772 O O . LEU A 1 104 ? 3.427 -6.742 4.003 1.00 85.69 104 LEU A O 1
ATOM 776 N N . ALA A 1 105 ? 5.590 -7.004 3.487 1.00 86.88 105 ALA A N 1
ATOM 777 C CA . ALA A 1 105 ? 6.059 -6.990 4.864 1.00 86.88 105 ALA A CA 1
ATOM 778 C C . ALA A 1 105 ? 6.383 -5.543 5.264 1.00 86.88 105 ALA A C 1
ATOM 780 O O . ALA A 1 105 ? 7.521 -5.101 5.128 1.00 86.88 105 ALA A O 1
ATOM 781 N N . VAL A 1 106 ? 5.369 -4.805 5.715 1.00 87.06 106 VAL A N 1
ATOM 782 C CA . VAL A 1 106 ? 5.480 -3.398 6.136 1.00 87.06 106 VAL A CA 1
ATOM 783 C C . VAL A 1 106 ? 5.061 -3.229 7.588 1.00 87.06 106 VAL A C 1
ATOM 785 O O . VAL A 1 106 ? 4.232 -3.976 8.108 1.00 87.06 106 VAL A O 1
ATOM 788 N N . ARG A 1 107 ? 5.622 -2.217 8.255 1.00 86.25 107 ARG A N 1
ATOM 789 C CA . ARG A 1 107 ? 5.091 -1.780 9.547 1.00 86.25 107 ARG A CA 1
ATOM 790 C C . ARG A 1 107 ? 3.831 -0.969 9.283 1.00 86.25 107 ARG A C 1
ATOM 792 O O . ARG A 1 107 ? 3.853 -0.048 8.474 1.00 86.25 107 ARG A O 1
ATOM 799 N N . CYS A 1 108 ? 2.756 -1.315 9.972 1.00 87.44 108 CYS A N 1
ATOM 800 C CA . CYS A 1 108 ? 1.464 -0.673 9.813 1.00 87.44 108 CYS A CA 1
ATOM 801 C C . CYS A 1 108 ? 0.877 -0.388 11.193 1.00 87.44 108 CYS A C 1
ATOM 803 O O . CYS A 1 108 ? 0.869 -1.260 12.064 1.00 87.44 108 CYS A O 1
ATOM 805 N N . ALA A 1 109 ? 0.400 0.835 11.381 1.00 87.56 109 ALA A N 1
ATOM 806 C CA . ALA A 1 109 ? -0.362 1.248 12.545 1.00 87.56 109 ALA A CA 1
ATOM 807 C C . ALA A 1 109 ? -1.729 1.734 12.078 1.00 87.56 109 ALA A C 1
ATOM 809 O O . ALA A 1 109 ? -1.826 2.415 11.062 1.00 87.56 109 ALA A O 1
ATOM 810 N N . ILE A 1 110 ? -2.774 1.386 12.818 1.00 87.50 110 ILE A N 1
ATOM 811 C CA . ILE A 1 110 ? -4.132 1.836 12.532 1.00 87.50 110 ILE A CA 1
ATOM 812 C C . ILE A 1 110 ? -4.616 2.595 13.758 1.00 87.50 110 ILE A C 1
ATOM 814 O O . ILE A 1 110 ? -4.526 2.096 14.881 1.00 87.50 110 ILE A O 1
ATOM 818 N N . THR A 1 111 ? -5.073 3.820 13.548 1.00 87.06 111 THR A N 1
ATOM 819 C CA . THR A 1 111 ? -5.566 4.712 14.593 1.00 87.06 111 THR A CA 1
ATOM 820 C C . THR A 1 111 ? -7.024 5.056 14.325 1.00 87.06 111 THR A C 1
ATOM 822 O O . THR A 1 111 ? -7.492 5.003 13.191 1.00 87.06 111 THR A O 1
ATOM 825 N N . SER A 1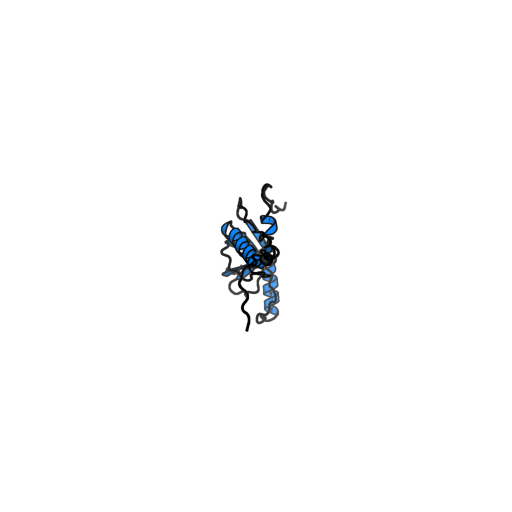 112 ? -7.762 5.382 15.381 1.00 86.19 112 SER A N 1
ATOM 826 C CA . SER A 1 112 ? -9.161 5.800 15.303 1.00 86.19 112 SER A CA 1
ATOM 827 C C . SER A 1 112 ? -9.299 7.200 15.886 1.00 86.19 112 SER A C 1
ATOM 829 O O . SER A 1 112 ? -8.729 7.477 16.939 1.00 86.19 112 SER A O 1
ATOM 831 N N . ALA A 1 113 ? -10.077 8.063 15.233 1.00 79.56 113 ALA A N 1
ATOM 832 C CA . ALA A 1 113 ? -10.323 9.426 15.708 1.00 79.56 113 ALA A CA 1
ATOM 833 C C . ALA A 1 113 ? -11.166 9.489 17.002 1.00 79.56 113 ALA A C 1
ATOM 835 O O . ALA A 1 113 ? -11.001 10.416 17.788 1.00 79.56 113 ALA A O 1
ATOM 836 N N . ASP A 1 114 ? -12.035 8.497 17.235 1.00 82.06 114 ASP A N 1
ATOM 837 C CA . ASP A 1 114 ? -13.053 8.512 18.304 1.00 82.06 114 ASP A CA 1
ATOM 838 C C . ASP A 1 114 ? -12.848 7.404 19.364 1.00 82.06 114 ASP A C 1
ATOM 840 O O . ASP A 1 114 ? -13.817 6.941 19.965 1.00 82.06 114 ASP A O 1
ATOM 844 N N . ASP A 1 115 ? -11.626 6.879 19.527 1.00 77.19 115 ASP A N 1
ATOM 845 C CA . ASP A 1 115 ? -11.333 5.701 20.379 1.00 77.19 115 ASP A CA 1
ATOM 846 C C . ASP A 1 115 ? -12.181 4.447 20.050 1.00 77.19 115 ASP A C 1
ATOM 848 O O . ASP A 1 115 ? -12.277 3.503 20.840 1.00 77.19 115 ASP A O 1
ATOM 852 N N . VAL A 1 116 ? -12.788 4.405 18.856 1.00 79.06 116 VAL A N 1
ATOM 853 C CA . VAL A 1 116 ? -13.458 3.215 18.321 1.00 79.06 116 VAL A CA 1
ATOM 854 C C . VAL A 1 116 ? -12.441 2.073 18.258 1.00 79.06 116 VAL A C 1
ATOM 856 O O . VAL A 1 116 ? -11.329 2.278 17.760 1.00 79.06 116 VAL A O 1
ATOM 859 N N . PRO A 1 117 ? -12.797 0.869 18.742 1.00 80.56 117 PRO A N 1
ATOM 860 C CA . PRO A 1 117 ? -11.903 -0.275 18.704 1.00 80.56 117 PRO A CA 1
ATOM 861 C C . PRO A 1 117 ? -11.492 -0.572 17.266 1.00 80.56 117 PRO A C 1
ATOM 863 O O . PRO A 1 117 ? -12.329 -0.745 16.379 1.00 80.56 117 PRO A O 1
ATOM 866 N N . VAL A 1 118 ? -10.183 -0.626 17.062 1.00 82.69 118 VAL A N 1
ATOM 867 C CA . VAL A 1 118 ? -9.582 -0.901 15.766 1.00 82.69 118 VAL A CA 1
ATOM 868 C C . VAL A 1 118 ? -9.301 -2.402 15.665 1.00 82.69 118 VAL A C 1
ATOM 870 O O . VAL A 1 118 ? -8.709 -2.958 16.597 1.00 82.69 118 VAL A O 1
ATOM 873 N N . PRO A 1 119 ? -9.711 -3.080 14.581 1.00 82.44 119 PRO A N 1
ATOM 874 C CA . PRO A 1 119 ? -9.437 -4.500 14.417 1.00 82.44 119 PRO A CA 1
ATOM 875 C C . PRO A 1 119 ? -7.942 -4.782 14.226 1.00 82.44 119 PRO A C 1
ATOM 877 O O . PRO A 1 119 ? -7.170 -3.922 13.793 1.00 82.44 119 PRO A O 1
ATOM 880 N N . SER A 1 120 ? -7.537 -6.021 14.502 1.00 85.88 120 SER A N 1
ATOM 881 C CA . SER A 1 120 ? -6.169 -6.479 14.255 1.00 85.88 120 SER A CA 1
ATOM 882 C C . SER A 1 120 ? -5.852 -6.460 12.758 1.00 85.88 120 SER A C 1
ATOM 884 O O . SER A 1 120 ? -6.645 -6.925 11.940 1.00 85.88 120 SER A O 1
ATOM 886 N N . LEU A 1 121 ? -4.664 -5.988 12.388 1.00 86.25 121 LEU A N 1
ATOM 887 C CA . LEU A 1 121 ? -4.155 -6.114 11.023 1.00 86.25 121 LEU A CA 1
ATOM 888 C C . LEU A 1 121 ? -3.757 -7.569 10.731 1.00 86.25 121 LEU A C 1
ATOM 890 O O . LEU A 1 121 ? -2.973 -8.152 11.481 1.00 86.25 121 LEU A O 1
ATOM 894 N N . LEU A 1 122 ? -4.239 -8.125 9.617 1.00 86.88 122 LEU A N 1
ATOM 895 C CA . LEU A 1 122 ? -3.857 -9.455 9.135 1.00 86.88 122 LEU A CA 1
ATOM 896 C C . LEU A 1 122 ? -2.741 -9.385 8.093 1.00 86.88 122 LEU A C 1
ATOM 898 O O . LEU A 1 122 ? -1.729 -10.075 8.221 1.00 86.88 122 LEU A O 1
ATOM 902 N N . CYS A 1 123 ? -2.910 -8.559 7.062 1.00 87.25 123 CYS A N 1
ATOM 903 C CA . CYS A 1 123 ? -1.894 -8.372 6.033 1.00 87.25 123 CYS A CA 1
ATOM 904 C C . CYS A 1 123 ? -2.014 -7.013 5.341 1.00 87.25 123 CYS A C 1
ATOM 906 O O . CYS A 1 123 ? -3.044 -6.342 5.405 1.00 87.25 123 CYS A O 1
ATOM 908 N N . VAL A 1 124 ? -0.928 -6.627 4.673 1.00 88.31 124 VAL A N 1
ATOM 909 C CA . VAL A 1 124 ? -0.888 -5.506 3.736 1.00 88.31 124 VAL A CA 1
ATOM 910 C C . VAL A 1 124 ? -0.479 -6.065 2.385 1.00 88.31 124 VAL A C 1
ATOM 912 O O . VAL A 1 124 ? 0.456 -6.866 2.294 1.00 88.31 124 VAL A O 1
ATOM 915 N N . SER A 1 125 ? -1.174 -5.648 1.343 1.00 89.50 125 SER A N 1
ATOM 916 C CA . SER A 1 125 ? -0.842 -5.968 -0.037 1.00 89.50 125 SER A CA 1
ATOM 917 C C . SER A 1 125 ? -0.691 -4.688 -0.845 1.00 89.50 125 SER A C 1
ATOM 919 O O . SER A 1 125 ? -1.156 -3.619 -0.439 1.00 89.50 125 SER A O 1
ATOM 921 N N . ALA A 1 126 ? 0.014 -4.789 -1.963 1.00 90.38 126 ALA A N 1
ATOM 922 C CA . ALA A 1 126 ? 0.127 -3.710 -2.922 1.00 90.38 126 ALA A CA 1
ATOM 923 C C . ALA A 1 126 ? -0.159 -4.192 -4.335 1.00 90.38 126 ALA A C 1
ATOM 925 O O . ALA A 1 126 ? 0.211 -5.305 -4.715 1.00 90.38 126 ALA A O 1
ATOM 926 N N . THR A 1 127 ? -0.756 -3.292 -5.101 1.00 90.88 127 THR A N 1
ATOM 927 C CA . THR A 1 127 ? -0.919 -3.401 -6.543 1.00 90.88 127 THR A CA 1
ATOM 928 C C . THR A 1 127 ? -0.029 -2.357 -7.188 1.00 90.88 127 THR A C 1
ATOM 930 O O . THR A 1 127 ? -0.175 -1.169 -6.907 1.00 90.88 127 THR A O 1
ATOM 933 N N . VAL A 1 128 ? 0.916 -2.805 -8.010 1.00 91.62 128 VAL A N 1
ATOM 934 C CA . VAL A 1 128 ? 1.841 -1.943 -8.756 1.00 91.62 128 VAL A CA 1
ATOM 935 C C . VAL A 1 128 ? 1.357 -1.867 -10.196 1.00 91.62 128 VAL A C 1
ATOM 937 O O . VAL A 1 128 ? 1.119 -2.909 -10.808 1.00 91.62 128 VAL A O 1
ATOM 940 N N . TYR A 1 129 ? 1.241 -0.658 -10.734 1.00 91.75 129 TYR A N 1
ATOM 941 C CA . TYR A 1 129 ? 0.797 -0.398 -12.100 1.00 91.75 129 TYR A CA 1
ATOM 942 C C . TYR A 1 129 ? 1.980 -0.043 -13.005 1.00 91.75 129 TYR A C 1
ATOM 944 O O . TYR A 1 129 ? 3.019 0.443 -12.555 1.00 91.75 129 TYR A O 1
ATOM 952 N N . ALA A 1 130 ? 1.829 -0.271 -14.310 1.00 89.38 130 ALA A N 1
ATOM 953 C CA . ALA A 1 130 ? 2.888 -0.035 -15.293 1.00 89.38 130 ALA A CA 1
ATOM 954 C C . ALA A 1 130 ? 3.334 1.436 -15.362 1.00 89.38 130 ALA A C 1
ATOM 956 O O . ALA A 1 130 ? 4.477 1.722 -15.716 1.00 89.38 130 ALA A O 1
ATOM 957 N N . ASN A 1 131 ? 2.455 2.369 -14.990 1.00 88.62 131 ASN A N 1
ATOM 958 C CA . ASN A 1 131 ? 2.760 3.796 -14.928 1.00 88.62 131 ASN A CA 1
ATOM 959 C C . ASN A 1 131 ? 3.575 4.205 -13.688 1.00 88.62 131 ASN A C 1
ATOM 961 O O . ASN A 1 131 ? 3.965 5.362 -13.624 1.00 88.62 131 ASN A O 1
ATOM 965 N N . GLY A 1 132 ? 3.842 3.297 -12.744 1.00 87.00 132 GLY A N 1
ATOM 966 C CA . GLY A 1 132 ? 4.577 3.582 -11.508 1.00 87.00 132 GLY A CA 1
ATOM 967 C C . GLY A 1 132 ? 3.694 3.849 -10.294 1.00 87.00 132 GLY A C 1
ATOM 968 O O . GLY A 1 132 ? 4.215 3.904 -9.181 1.00 87.00 132 GLY A O 1
ATOM 969 N N . ASP A 1 133 ? 2.374 3.930 -10.465 1.00 90.38 133 ASP A N 1
ATOM 970 C CA . ASP A 1 133 ? 1.463 4.041 -9.331 1.00 90.38 133 ASP A CA 1
ATOM 971 C C . ASP A 1 133 ? 1.474 2.748 -8.508 1.00 90.38 133 ASP A C 1
ATOM 973 O O . ASP A 1 133 ? 1.554 1.631 -9.031 1.00 90.38 133 ASP A O 1
ATOM 977 N N . VAL A 1 134 ? 1.349 2.892 -7.192 1.00 90.00 134 VAL A N 1
ATOM 978 C CA . VAL A 1 134 ? 1.214 1.773 -6.260 1.00 90.00 134 VAL A CA 1
ATOM 979 C C . VAL A 1 134 ? 0.012 2.017 -5.374 1.00 90.00 134 VAL A C 1
ATOM 981 O O . VAL A 1 134 ? 0.019 2.943 -4.572 1.00 90.00 134 VAL A O 1
ATOM 984 N N . SER A 1 135 ? -1.005 1.168 -5.479 1.00 89.19 135 SER A N 1
ATOM 985 C CA . SER A 1 135 ? -2.136 1.145 -4.546 1.00 89.19 135 SER A CA 1
ATOM 986 C C . SER A 1 135 ? -1.874 0.165 -3.413 1.00 89.19 135 SER A C 1
ATOM 988 O O . SER A 1 135 ? -1.319 -0.910 -3.638 1.00 89.19 135 SER A O 1
ATOM 990 N N . PHE A 1 136 ? -2.308 0.505 -2.202 1.00 87.44 136 PHE A N 1
ATOM 991 C CA . PHE A 1 136 ? -2.179 -0.363 -1.034 1.00 87.44 136 PHE A CA 1
ATOM 992 C C . PHE A 1 136 ? -3.546 -0.855 -0.576 1.00 87.44 136 PHE A C 1
ATOM 994 O O . PHE A 1 136 ? -4.520 -0.109 -0.542 1.00 87.44 136 PHE A O 1
ATOM 1001 N N . ALA A 1 137 ? -3.604 -2.107 -0.148 1.00 87.19 137 ALA A N 1
ATOM 1002 C CA . ALA A 1 137 ? -4.777 -2.682 0.487 1.00 87.19 137 ALA A CA 1
ATOM 1003 C C . ALA A 1 137 ? -4.386 -3.297 1.827 1.00 87.19 137 ALA A C 1
ATOM 1005 O O . ALA A 1 137 ? -3.297 -3.856 1.980 1.00 87.19 137 ALA A O 1
ATOM 1006 N N . VAL A 1 138 ? -5.274 -3.185 2.813 1.00 86.12 138 VAL A N 1
ATOM 1007 C CA . VAL A 1 138 ? -5.057 -3.765 4.139 1.00 86.12 138 VAL A CA 1
ATOM 1008 C C . VAL A 1 138 ? -6.201 -4.694 4.481 1.00 86.12 138 VAL A C 1
ATOM 1010 O O . VAL A 1 138 ? -7.371 -4.355 4.346 1.00 86.12 138 VAL A O 1
ATOM 1013 N N . THR A 1 139 ? -5.857 -5.878 4.960 1.00 85.00 139 THR A N 1
ATOM 1014 C CA . THR A 1 139 ? -6.837 -6.860 5.409 1.00 85.00 139 THR A CA 1
ATOM 1015 C C . THR A 1 139 ? -6.857 -6.866 6.925 1.00 85.00 139 THR A C 1
ATOM 1017 O O . THR A 1 139 ? -5.808 -6.982 7.566 1.00 85.00 139 THR A O 1
ATOM 1020 N N . LEU A 1 140 ? -8.051 -6.743 7.498 1.00 83.88 140 LEU A N 1
ATOM 1021 C CA . LEU A 1 140 ? -8.267 -6.656 8.938 1.00 83.88 140 LEU A CA 1
ATOM 1022 C C . LEU A 1 140 ? -9.053 -7.865 9.445 1.00 83.88 140 LEU A C 1
ATOM 1024 O O . LEU A 1 140 ? -9.876 -8.441 8.738 1.00 83.88 140 LEU A O 1
ATOM 1028 N N . GLU A 1 141 ? -8.803 -8.255 10.688 1.00 83.38 141 GLU A N 1
ATOM 1029 C CA . GLU A 1 141 ? -9.499 -9.366 11.325 1.00 83.38 141 GLU A CA 1
ATOM 1030 C C . GLU A 1 141 ? -10.990 -9.049 11.490 1.00 83.38 141 GLU A C 1
ATOM 1032 O O . GLU A 1 141 ? -11.362 -8.010 12.031 1.00 83.38 141 GLU A O 1
ATOM 1037 N N . GLY A 1 142 ? -11.853 -9.952 11.019 1.00 75.12 142 GLY A N 1
ATOM 1038 C CA . GLY A 1 142 ? -13.306 -9.780 11.104 1.00 75.12 142 GLY A CA 1
ATOM 1039 C C . GLY A 1 142 ? -13.887 -8.744 10.136 1.00 75.12 142 GLY A C 1
ATOM 1040 O O . GLY A 1 142 ? -15.087 -8.489 10.197 1.00 75.12 142 GLY A O 1
ATOM 1041 N N . VAL A 1 143 ? -13.072 -8.182 9.238 1.00 71.12 143 VAL A N 1
ATOM 1042 C CA . VAL A 1 143 ? -13.523 -7.306 8.153 1.00 71.12 143 VAL A CA 1
ATOM 1043 C C . VAL A 1 143 ? -13.230 -7.983 6.818 1.00 71.12 143 VAL A C 1
ATOM 1045 O O . VAL A 1 143 ? -12.159 -8.558 6.631 1.00 71.12 143 VAL A O 1
ATOM 1048 N N . ASP A 1 144 ? -14.204 -7.957 5.907 1.00 63.00 144 ASP A N 1
ATOM 1049 C CA . ASP A 1 144 ? -14.072 -8.537 4.566 1.00 63.00 144 ASP A CA 1
ATOM 1050 C C . ASP A 1 144 ? -12.823 -7.961 3.849 1.00 63.00 144 ASP A C 1
ATOM 1052 O O . ASP A 1 144 ? -12.540 -6.767 4.009 1.00 63.00 144 ASP A O 1
ATOM 1056 N N . PRO A 1 145 ? -12.049 -8.765 3.089 1.00 59.94 145 PRO A N 1
ATOM 1057 C CA . PRO A 1 145 ? -10.837 -8.338 2.373 1.00 59.94 145 PRO A CA 1
ATOM 1058 C C . PRO A 1 145 ? -10.976 -7.134 1.424 1.00 59.94 145 PRO A C 1
ATOM 1060 O O . PRO A 1 145 ? -9.962 -6.661 0.915 1.00 59.94 145 PRO A O 1
ATOM 1063 N N . ALA A 1 146 ? -12.175 -6.601 1.194 1.00 58.16 146 ALA A N 1
ATOM 1064 C CA . ALA A 1 146 ? -12.429 -5.478 0.294 1.00 58.16 146 ALA A CA 1
ATOM 1065 C C . ALA A 1 146 ? -12.003 -4.079 0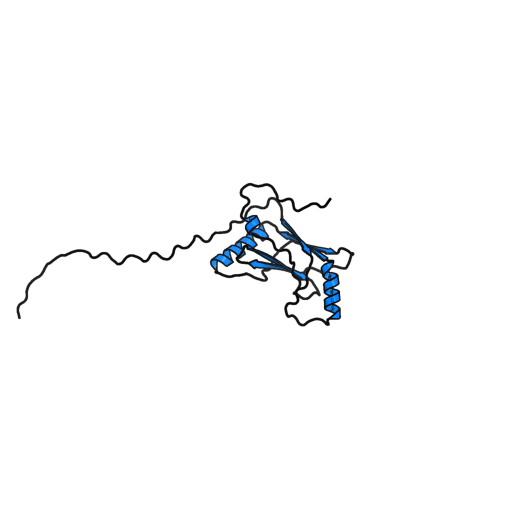.820 1.00 58.16 146 ALA A C 1
ATOM 1067 O O . ALA A 1 146 ? -12.426 -3.056 0.277 1.00 58.16 146 ALA A O 1
ATOM 1068 N N . LEU A 1 147 ? -11.185 -3.998 1.877 1.00 66.56 147 LEU A N 1
ATOM 1069 C CA . LEU A 1 147 ? -10.664 -2.732 2.406 1.00 66.56 147 LEU A CA 1
ATOM 1070 C C . LEU A 1 147 ? -9.400 -2.276 1.672 1.00 66.56 147 LEU A C 1
ATOM 1072 O O . LEU A 1 147 ? -8.330 -2.876 1.800 1.00 66.56 147 LEU A O 1
ATOM 1076 N N . TRP A 1 148 ? -9.504 -1.163 0.949 1.00 66.38 148 TRP A N 1
ATOM 1077 C CA . TRP A 1 148 ? -8.385 -0.553 0.234 1.00 66.38 148 TRP A CA 1
ATOM 1078 C C . TRP A 1 148 ? -8.018 0.806 0.841 1.00 66.38 148 TRP A C 1
ATOM 1080 O O . TRP A 1 148 ? -8.874 1.554 1.326 1.00 66.38 148 TRP A O 1
ATOM 1090 N N . LEU A 1 149 ? -6.724 1.127 0.808 1.00 66.75 149 LEU A N 1
ATOM 1091 C CA . LEU A 1 149 ? -6.242 2.492 0.981 1.00 66.75 149 LEU A CA 1
ATOM 1092 C C . LEU A 1 149 ? -6.271 3.173 -0.386 1.00 66.75 149 LEU A C 1
ATOM 1094 O O . LEU A 1 149 ? -5.728 2.654 -1.357 1.00 66.75 149 LEU A O 1
ATOM 1098 N N . VAL A 1 150 ? -6.883 4.353 -0.456 1.00 59.50 150 VAL A N 1
ATOM 1099 C CA . VAL A 1 150 ? -6.985 5.120 -1.713 1.00 59.50 150 VAL A CA 1
ATOM 1100 C C . VAL A 1 150 ? -5.794 6.069 -1.906 1.00 59.50 150 VAL A C 1
ATOM 1102 O O . VAL A 1 150 ? -5.677 6.718 -2.939 1.00 59.50 150 VAL A O 1
ATOM 1105 N N . GLU A 1 151 ? -4.859 6.123 -0.958 1.00 67.56 151 GLU A N 1
ATOM 1106 C CA . GLU A 1 151 ? -3.617 6.874 -1.145 1.00 67.56 151 GLU A CA 1
ATOM 1107 C C . GLU A 1 151 ? -2.533 5.938 -1.663 1.00 67.56 151 GLU A C 1
ATOM 1109 O O . GLU A 1 151 ? -1.959 5.129 -0.926 1.00 67.56 151 GLU A O 1
ATOM 1114 N N . GLY A 1 152 ? -2.327 6.011 -2.974 1.00 75.50 152 GLY A N 1
ATOM 1115 C CA . GLY A 1 152 ? -1.197 5.385 -3.626 1.00 75.50 152 GLY A CA 1
ATOM 1116 C C . GLY A 1 152 ? 0.050 6.255 -3.546 1.00 75.50 152 GLY A C 1
ATOM 1117 O O . GLY A 1 152 ? -0.033 7.461 -3.321 1.00 75.50 152 GLY A O 1
ATOM 1118 N N . ILE A 1 153 ? 1.207 5.632 -3.732 1.00 85.88 153 ILE A N 1
ATOM 1119 C CA . ILE A 1 153 ? 2.451 6.360 -3.984 1.00 85.88 153 ILE A CA 1
ATOM 1120 C C . ILE A 1 153 ? 2.803 6.247 -5.461 1.00 85.88 153 ILE A C 1
ATOM 1122 O O . ILE A 1 153 ? 2.524 5.219 -6.077 1.00 85.88 153 ILE A O 1
ATOM 1126 N N . ASP A 1 154 ? 3.455 7.269 -5.998 1.00 87.25 154 ASP A N 1
ATOM 1127 C CA . ASP A 1 154 ? 3.997 7.239 -7.350 1.00 87.25 154 ASP A CA 1
ATOM 1128 C C . ASP A 1 154 ? 5.500 6.916 -7.289 1.00 87.25 154 ASP A C 1
ATOM 1130 O O . ASP A 1 154 ? 6.302 7.660 -6.718 1.00 87.25 154 ASP A O 1
ATOM 1134 N N . LEU A 1 155 ? 5.901 5.776 -7.862 1.00 85.31 155 LEU A N 1
ATOM 1135 C CA . LEU A 1 155 ? 7.303 5.361 -7.943 1.00 85.31 155 LEU A CA 1
ATOM 1136 C C . LEU A 1 155 ? 8.162 6.303 -8.796 1.00 85.31 155 LEU A C 1
ATOM 1138 O O . LEU A 1 155 ? 9.370 6.384 -8.560 1.00 85.31 155 LEU A O 1
ATOM 1142 N N . ASN A 1 156 ? 7.567 7.074 -9.709 1.00 83.94 156 ASN A N 1
ATOM 1143 C CA . ASN A 1 156 ? 8.287 8.080 -10.489 1.00 83.94 156 ASN A CA 1
ATOM 1144 C C . ASN A 1 156 ? 8.825 9.214 -9.598 1.00 83.94 156 ASN A C 1
ATOM 1146 O O . ASN A 1 156 ? 9.920 9.727 -9.842 1.00 83.94 156 ASN A O 1
ATOM 1150 N N . GLU A 1 157 ? 8.117 9.586 -8.523 1.00 80.81 157 GLU A N 1
ATOM 1151 C CA . GLU A 1 157 ? 8.586 10.607 -7.566 1.00 80.81 157 GLU A CA 1
ATOM 1152 C C . GLU A 1 157 ? 9.894 10.192 -6.880 1.00 80.81 157 GLU A C 1
ATOM 1154 O O . GLU A 1 157 ? 10.718 11.019 -6.479 1.00 80.81 157 GLU A O 1
ATOM 1159 N N . PHE A 1 158 ? 10.100 8.885 -6.785 1.00 74.88 158 PHE A N 1
ATOM 1160 C CA . PHE A 1 158 ? 11.254 8.258 -6.169 1.00 74.88 158 PHE A CA 1
ATOM 1161 C C . PHE A 1 158 ? 12.395 7.991 -7.160 1.00 74.88 158 PHE A C 1
ATOM 1163 O O . PHE A 1 158 ? 13.538 7.797 -6.747 1.00 74.88 158 PHE A O 1
ATOM 1170 N N . GLU A 1 159 ? 12.122 8.031 -8.462 1.00 68.50 159 GLU A N 1
ATOM 1171 C CA . GLU A 1 159 ? 13.110 7.802 -9.516 1.00 68.50 159 GLU A CA 1
ATOM 1172 C C . GLU A 1 159 ? 14.047 9.013 -9.735 1.00 68.50 159 GLU A C 1
ATOM 1174 O O . GLU A 1 159 ? 15.172 8.862 -10.210 1.00 68.50 159 GLU A O 1
ATOM 1179 N N . CYS A 1 160 ? 13.639 10.223 -9.322 1.00 52.66 160 CYS A N 1
ATOM 1180 C CA . CYS A 1 160 ? 14.305 11.482 -9.698 1.00 52.66 160 CYS A CA 1
ATOM 1181 C C . CYS A 1 160 ? 15.173 12.179 -8.627 1.00 52.66 160 CYS A C 1
ATOM 1183 O O . CYS A 1 160 ? 15.610 13.314 -8.844 1.00 52.66 160 CYS A O 1
ATOM 1185 N N . VAL A 1 161 ? 15.502 11.556 -7.490 1.00 48.59 161 VAL A N 1
ATOM 1186 C CA . VAL A 1 161 ? 16.339 12.218 -6.463 1.00 48.59 161 VAL A CA 1
ATOM 1187 C C . VAL A 1 161 ? 17.824 11.875 -6.619 1.00 48.59 161 VAL A C 1
ATOM 1189 O O . VAL A 1 161 ? 18.469 11.337 -5.722 1.00 48.59 161 VAL A O 1
ATOM 1192 N N . THR A 1 162 ? 18.425 12.290 -7.733 1.00 43.62 162 THR A N 1
ATOM 1193 C CA . THR A 1 162 ? 19.846 12.671 -7.736 1.00 43.62 162 THR A CA 1
ATOM 1194 C C . THR A 1 162 ? 19.950 14.172 -7.455 1.00 43.62 162 THR A C 1
ATOM 1196 O O . THR A 1 162 ? 20.264 14.951 -8.350 1.00 43.62 162 THR A O 1
ATOM 1199 N N . GLY A 1 163 ? 19.670 14.597 -6.213 1.00 39.56 163 GLY A N 1
ATOM 1200 C CA . GLY A 1 163 ? 20.177 15.887 -5.716 1.00 39.56 163 GLY A CA 1
ATOM 1201 C C . GLY A 1 163 ? 19.219 16.948 -5.159 1.00 39.56 163 GLY A C 1
ATOM 1202 O O . GLY A 1 163 ? 19.624 18.108 -5.152 1.00 39.56 163 GLY A O 1
ATOM 1203 N N . LEU A 1 164 ? 18.025 16.637 -4.636 1.00 39.31 164 LEU A N 1
ATOM 1204 C CA . LEU A 1 164 ? 17.223 17.637 -3.902 1.00 39.31 164 LEU A CA 1
ATOM 1205 C C . LEU A 1 164 ? 16.693 17.130 -2.549 1.00 39.31 164 LEU A C 1
ATOM 1207 O O . LEU A 1 164 ? 16.446 15.947 -2.352 1.00 39.31 164 LEU A O 1
ATOM 1211 N N . ALA A 1 165 ? 16.624 18.076 -1.609 1.00 36.88 165 ALA A N 1
ATOM 1212 C CA . ALA A 1 165 ? 16.331 17.942 -0.182 1.00 36.88 165 ALA A CA 1
ATOM 1213 C C . ALA A 1 165 ? 14.986 17.241 0.123 1.00 36.88 165 ALA A C 1
ATOM 1215 O O . ALA A 1 165 ? 14.096 17.252 -0.725 1.00 36.88 165 ALA A O 1
ATOM 1216 N N . PRO A 1 166 ? 14.817 16.665 1.336 1.00 39.53 166 PRO A N 1
ATOM 1217 C CA . PRO A 1 166 ? 13.625 15.908 1.718 1.00 39.53 166 PRO A CA 1
ATOM 1218 C C . PRO A 1 166 ? 12.328 16.681 1.468 1.00 39.53 166 PRO A C 1
ATOM 1220 O O . PRO A 1 166 ? 12.167 17.820 1.914 1.00 39.53 166 PRO A O 1
ATOM 1223 N N . ILE A 1 167 ? 11.389 16.014 0.797 1.00 45.00 167 ILE A N 1
ATOM 1224 C CA . ILE A 1 167 ? 10.008 16.465 0.655 1.00 45.00 167 ILE A CA 1
ATOM 1225 C C . ILE A 1 167 ? 9.410 16.467 2.066 1.00 45.00 167 ILE A C 1
ATOM 1227 O O . ILE A 1 167 ? 9.261 15.422 2.700 1.00 45.00 167 ILE A O 1
ATOM 1231 N N . SER A 1 168 ? 9.158 17.656 2.610 1.00 41.97 168 SER A N 1
ATOM 1232 C CA . SER A 1 168 ? 8.468 17.800 3.889 1.00 41.97 168 SER A CA 1
ATOM 1233 C C . SER A 1 168 ? 6.999 17.447 3.676 1.00 41.97 168 SER A C 1
ATOM 1235 O O . SER A 1 168 ? 6.243 18.261 3.149 1.00 41.97 168 SER A O 1
ATOM 1237 N N . ALA A 1 169 ? 6.598 16.237 4.072 1.00 40.72 169 ALA A N 1
ATOM 1238 C CA . ALA A 1 169 ? 5.192 15.924 4.295 1.00 40.72 169 ALA A CA 1
ATOM 1239 C C . ALA A 1 169 ? 4.663 16.891 5.368 1.00 40.72 169 ALA A C 1
ATOM 1241 O O . ALA A 1 169 ? 5.288 17.069 6.417 1.00 40.72 169 ALA A O 1
ATOM 1242 N N . GLY A 1 170 ? 3.583 17.596 5.039 1.00 33.41 170 GLY A N 1
ATOM 1243 C CA . GLY A 1 170 ? 3.116 18.778 5.754 1.00 33.41 170 GLY A CA 1
ATOM 1244 C C . GLY A 1 170 ? 2.919 18.570 7.256 1.00 33.41 170 GLY A C 1
ATOM 1245 O O . GLY A 1 170 ? 2.301 17.608 7.701 1.00 33.41 170 GLY A O 1
ATOM 1246 N N . VAL A 1 171 ? 3.406 19.538 8.031 1.00 33.50 171 VAL A N 1
ATOM 1247 C CA . VAL A 1 171 ? 2.983 19.762 9.415 1.00 33.50 171 VAL A CA 1
ATOM 1248 C C . VAL A 1 171 ? 1.813 20.748 9.363 1.00 33.50 171 VAL A C 1
ATOM 1250 O O . VAL A 1 171 ? 2.019 21.865 8.879 1.00 33.50 171 VAL A O 1
ATOM 1253 N N . PRO A 1 172 ? 0.599 20.399 9.821 1.00 40.41 172 PRO A N 1
ATOM 1254 C CA . PRO A 1 172 ? -0.436 21.400 10.023 1.00 40.41 172 PRO A CA 1
ATOM 1255 C C . PRO A 1 172 ? -0.085 22.258 11.248 1.00 40.41 172 PRO A C 1
ATOM 1257 O O . PRO A 1 172 ? 0.331 21.735 12.286 1.00 40.41 172 PRO A O 1
ATOM 1260 N N . ALA A 1 173 ? -0.230 23.574 11.090 1.00 40.50 173 ALA A N 1
ATOM 1261 C CA . ALA A 1 173 ? -0.246 24.544 12.184 1.00 40.50 173 ALA A CA 1
ATOM 1262 C C . ALA A 1 173 ? -1.631 24.602 12.843 1.00 40.50 173 ALA A C 1
ATOM 1264 O O . ALA A 1 173 ? -2.628 24.360 12.122 1.00 40.50 173 ALA A O 1
#

Secondary structure (DSSP, 8-state):
------------PPPP--------------PPPPPSS-EEEEEEEEE---SS----HHHHHHHHHHHTTEEEEEEE-HHHHHHHHHHHHHHHHHT-SEEEEEEE--EEEEEETT-PPPPPEEEEEEEEETTSEEEEEEEETTS-TTEEEEEEEEHHHHHT-SS-----PPPP-